Protein AF-A0A3P7NV83-F1 (afdb_monomer_lite)

Secondary structure (DSSP, 8-state):
-PPP----------PPPHHHHHHHHHH-GGGGGG-HHHHHHS-HHHHHHHHTSTTHHHHHHHHHHHHHTT-PPP--------THHHHHHHHHHT-

Foldseek 3Di:
DDDDDDDDPPDPDDADDLLVCLVVCVVPLVCQLVDPNNPVVDPPVVSVVLVPDDVSSVVSSVVSCVVCVPDDDPPPPPDDDPCVVVVVVVVVVVD

pLDDT: mean 79.29, std 14.46, range [43.0, 94.44]

Radius of gyration: 22.41 Å; chains: 1; bounding box: 57×25×65 Å

Structure (mmCIF, N/CA/C/O backbone):
data_AF-A0A3P7NV83-F1
#
_entry.id   AF-A0A3P7NV83-F1
#
loop_
_atom_site.group_PDB
_atom_site.id
_atom_site.type_symbol
_atom_site.label_atom_id
_atom_site.label_alt_id
_atom_site.label_comp_id
_atom_site.label_asym_id
_atom_site.label_entity_id
_atom_site.label_seq_id
_atom_site.pdbx_PDB_ins_code
_atom_site.Cartn_x
_atom_site.Cartn_y
_atom_site.Cartn_z
_atom_site.occupancy
_atom_site.B_iso_or_equiv
_atom_site.auth_seq_id
_atom_site.auth_comp_id
_atom_site.auth_asym_id
_atom_site.auth_atom_id
_atom_site.pdbx_PDB_model_num
ATOM 1 N N . MET A 1 1 ? -44.406 -8.019 24.487 1.00 43.00 1 MET A N 1
ATOM 2 C CA . MET A 1 1 ? -44.237 -7.984 23.018 1.00 43.00 1 MET A CA 1
ATOM 3 C C . MET A 1 1 ? -42.740 -8.048 22.759 1.00 43.00 1 MET A C 1
ATOM 5 O O . MET A 1 1 ? -42.034 -7.229 23.329 1.00 43.00 1 MET A O 1
ATOM 9 N N . ILE A 1 2 ? -42.240 -9.061 22.051 1.00 54.25 2 ILE A N 1
ATOM 10 C CA . ILE A 1 2 ? -40.796 -9.230 21.805 1.00 54.25 2 ILE A CA 1
ATOM 11 C C . ILE A 1 2 ? -40.523 -8.770 20.370 1.00 54.25 2 ILE A C 1
ATOM 13 O O . ILE A 1 2 ? -41.239 -9.173 19.456 1.00 54.25 2 ILE A O 1
ATOM 17 N N . ALA A 1 3 ? -39.548 -7.878 20.189 1.00 54.44 3 ALA A N 1
ATOM 18 C CA . ALA A 1 3 ? -39.208 -7.304 18.892 1.00 54.44 3 ALA A CA 1
ATOM 19 C C . ALA A 1 3 ? -38.447 -8.320 18.024 1.00 54.44 3 ALA A C 1
ATOM 21 O O . ALA A 1 3 ? -37.412 -8.842 18.437 1.00 54.44 3 ALA A O 1
ATOM 22 N N . ASN A 1 4 ? -38.950 -8.577 16.814 1.00 64.12 4 ASN A N 1
ATOM 23 C CA . ASN A 1 4 ? -38.242 -9.342 15.790 1.00 64.12 4 ASN A CA 1
ATOM 24 C C . ASN A 1 4 ? -37.435 -8.378 14.921 1.00 64.12 4 ASN A C 1
ATOM 26 O O . ASN A 1 4 ? -38.005 -7.538 14.228 1.00 64.12 4 ASN A O 1
ATOM 30 N N . HIS A 1 5 ? -36.114 -8.524 14.942 1.00 70.69 5 HIS A N 1
ATOM 31 C CA . HIS A 1 5 ? -35.217 -7.837 14.021 1.00 70.69 5 HIS A CA 1
ATOM 32 C C . HIS A 1 5 ? -34.599 -8.857 13.067 1.00 70.69 5 HIS A C 1
ATOM 34 O O . HIS A 1 5 ? -34.059 -9.875 13.507 1.00 70.69 5 HIS A O 1
ATOM 40 N N . GLU A 1 6 ? -34.640 -8.577 11.764 1.00 63.38 6 GLU A N 1
ATOM 41 C CA . GLU A 1 6 ? -33.848 -9.329 10.794 1.00 63.38 6 GLU A CA 1
ATOM 42 C C . GLU A 1 6 ? -32.360 -9.072 11.043 1.00 63.38 6 GLU A C 1
ATOM 44 O O . GLU A 1 6 ? -31.870 -7.943 10.974 1.00 63.38 6 GLU A O 1
ATOM 49 N N . ARG A 1 7 ? -31.616 -10.141 11.330 1.00 67.69 7 ARG A N 1
ATOM 50 C CA . ARG A 1 7 ? -30.156 -10.091 11.357 1.00 67.69 7 ARG A CA 1
ATOM 51 C C . ARG A 1 7 ? -29.643 -10.106 9.922 1.00 67.69 7 ARG A C 1
ATOM 53 O O 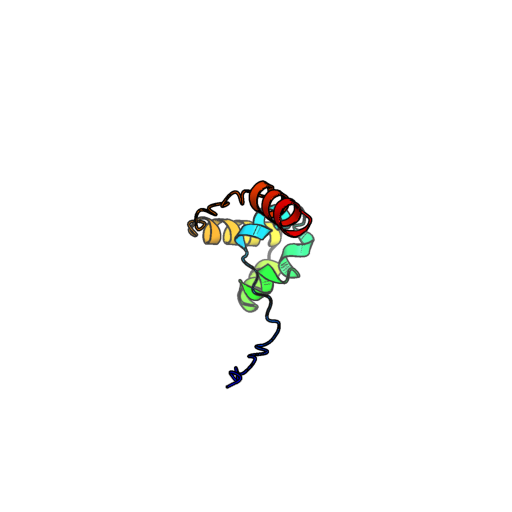. ARG A 1 7 ? -29.769 -11.111 9.228 1.00 67.69 7 ARG A O 1
ATOM 60 N N . ASN A 1 8 ? -29.025 -9.012 9.491 1.00 57.00 8 ASN A N 1
ATOM 61 C CA . ASN A 1 8 ? -28.326 -8.966 8.213 1.00 57.00 8 ASN A CA 1
ATOM 62 C C . ASN A 1 8 ? -26.908 -9.551 8.370 1.00 57.00 8 ASN A C 1
ATOM 64 O O . ASN A 1 8 ? -26.041 -8.940 8.990 1.00 57.00 8 ASN A O 1
ATOM 68 N N . TYR A 1 9 ? -26.667 -10.733 7.796 1.00 61.50 9 TYR A N 1
ATOM 69 C CA . TYR A 1 9 ? -25.362 -11.416 7.764 1.00 61.50 9 TYR A CA 1
ATOM 70 C C . TYR A 1 9 ? -24.528 -11.028 6.525 1.00 61.50 9 TYR A C 1
ATOM 72 O O . TYR A 1 9 ? -23.863 -11.867 5.913 1.00 61.50 9 TYR A O 1
ATOM 80 N N . GLY A 1 10 ? -24.604 -9.763 6.101 1.00 59.28 10 GLY A N 1
ATOM 81 C CA . GLY A 1 10 ? -23.957 -9.248 4.894 1.00 59.28 10 GLY A CA 1
ATOM 82 C C . GLY A 1 10 ? -22.450 -9.545 4.825 1.00 59.28 10 GLY A C 1
ATOM 83 O O . GLY A 1 10 ? -21.656 -8.975 5.561 1.00 59.28 10 GLY A O 1
ATOM 84 N N . LYS A 1 11 ? -22.105 -10.464 3.911 1.00 58.81 11 LYS A N 1
ATOM 85 C CA . LYS A 1 11 ? -20.800 -10.985 3.450 1.00 58.81 11 LYS A CA 1
ATOM 86 C C . LYS A 1 11 ? -19.529 -10.255 3.925 1.00 58.81 11 LYS A C 1
ATOM 88 O O . LYS A 1 11 ? -19.316 -9.102 3.565 1.00 58.81 11 LYS A O 1
ATOM 93 N N . ASN A 1 12 ? -18.621 -11.036 4.527 1.00 62.09 12 ASN A N 1
ATOM 94 C CA . ASN A 1 12 ? -17.208 -10.781 4.876 1.00 62.09 12 ASN A CA 1
ATOM 95 C C . ASN A 1 12 ? -16.328 -10.183 3.742 1.00 62.09 12 ASN A C 1
ATOM 97 O O . ASN A 1 12 ? -15.320 -10.775 3.352 1.00 62.09 12 ASN A O 1
ATOM 101 N N . HIS A 1 13 ? -16.667 -9.018 3.194 1.00 62.78 13 HIS A N 1
ATOM 102 C CA . HIS A 1 13 ? -15.820 -8.308 2.241 1.00 62.78 13 HIS A CA 1
ATOM 103 C C . HIS A 1 13 ? -14.834 -7.433 3.001 1.00 62.78 13 HIS A C 1
ATOM 105 O O . HIS A 1 13 ? -15.209 -6.513 3.723 1.00 62.78 13 HIS A O 1
ATOM 111 N N . ARG A 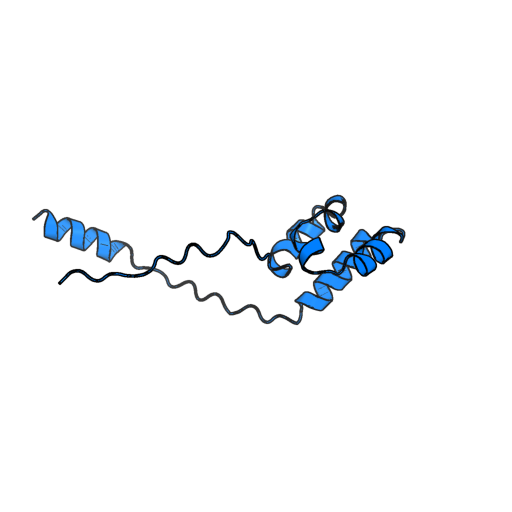1 14 ? -13.548 -7.738 2.835 1.00 71.88 14 ARG A N 1
ATOM 112 C CA . ARG A 1 14 ? -12.467 -6.901 3.345 1.00 71.88 14 ARG A CA 1
ATOM 113 C C . ARG A 1 14 ? -12.158 -5.837 2.303 1.00 71.88 14 ARG A C 1
ATOM 115 O O . ARG A 1 14 ? -11.578 -6.155 1.263 1.00 71.88 14 ARG A O 1
ATOM 122 N N . THR A 1 15 ? -12.548 -4.604 2.596 1.00 76.94 15 THR A N 1
ATOM 123 C CA . THR A 1 15 ? -12.102 -3.420 1.860 1.00 76.94 15 THR A CA 1
ATOM 124 C C . THR A 1 15 ? -10.828 -2.917 2.515 1.00 76.94 15 THR A C 1
ATOM 126 O O . THR A 1 15 ? -10.816 -2.628 3.711 1.00 76.94 15 THR A O 1
ATOM 129 N N . TYR A 1 16 ? -9.747 -2.838 1.747 1.00 83.38 16 TYR A N 1
ATOM 130 C CA . TYR A 1 16 ? -8.495 -2.275 2.232 1.00 83.38 16 TYR A CA 1
ATOM 131 C C . TYR A 1 16 ? -8.365 -0.833 1.765 1.00 83.38 16 TYR A C 1
ATOM 133 O O . TYR A 1 16 ? -8.466 -0.555 0.572 1.00 83.38 16 TYR A O 1
ATOM 141 N N . ASP A 1 17 ? -8.072 0.076 2.689 1.00 85.56 17 ASP A N 1
ATOM 142 C CA . ASP A 1 17 ? -7.634 1.409 2.303 1.00 85.56 17 ASP A CA 1
ATOM 143 C C . ASP A 1 17 ? -6.122 1.418 2.094 1.00 85.56 17 ASP A C 1
ATOM 145 O O . ASP A 1 17 ? -5.341 1.148 3.007 1.00 85.56 17 ASP A O 1
ATOM 149 N N . ILE A 1 18 ? -5.721 1.715 0.863 1.00 88.50 18 ILE A N 1
ATOM 150 C CA . ILE A 1 18 ? -4.340 1.654 0.402 1.00 88.50 18 ILE A CA 1
ATOM 151 C C . ILE A 1 18 ? -3.421 2.629 1.161 1.00 88.50 18 ILE A C 1
ATOM 153 O O . ILE A 1 18 ? -2.256 2.291 1.378 1.00 88.50 18 ILE A O 1
ATOM 157 N N . GLY A 1 19 ? -3.945 3.766 1.644 1.00 87.44 19 GLY A N 1
ATOM 158 C CA . GLY A 1 19 ? -3.189 4.775 2.395 1.00 87.44 19 GLY A CA 1
ATOM 159 C C . GLY A 1 19 ? -2.522 4.210 3.654 1.00 87.44 19 GLY A C 1
ATOM 160 O O . GLY A 1 19 ? -1.328 4.421 3.875 1.00 87.44 19 GLY A O 1
ATOM 161 N N . HIS A 1 20 ? -3.240 3.378 4.415 1.00 87.38 20 HIS A N 1
ATOM 162 C CA . HIS A 1 20 ? -2.716 2.714 5.618 1.00 87.38 20 HIS A CA 1
ATOM 163 C C . HIS A 1 20 ? -1.547 1.763 5.334 1.00 87.38 20 HIS A C 1
ATOM 165 O O . HIS A 1 20 ? -0.711 1.514 6.204 1.00 87.38 20 HIS A O 1
ATOM 171 N N . TYR A 1 21 ? -1.472 1.224 4.117 1.00 90.38 21 TYR A N 1
ATOM 172 C CA . TYR A 1 21 ? -0.473 0.228 3.745 1.00 90.38 21 TYR A CA 1
ATOM 173 C C . TYR A 1 21 ? 0.757 0.828 3.057 1.00 90.38 21 TYR A C 1
ATOM 175 O O . TYR A 1 21 ? 1.737 0.106 2.903 1.00 90.38 21 TYR A O 1
ATOM 183 N N . ILE A 1 22 ? 0.774 2.120 2.697 1.00 90.06 22 ILE A N 1
ATOM 184 C CA . ILE A 1 22 ? 1.894 2.751 1.967 1.00 90.06 22 ILE A CA 1
ATOM 185 C C . ILE A 1 22 ? 3.246 2.511 2.656 1.00 90.06 22 ILE A C 1
ATOM 187 O O . ILE A 1 22 ? 4.175 2.009 2.021 1.00 90.06 22 ILE A O 1
ATOM 191 N N . LYS A 1 23 ? 3.336 2.757 3.970 1.00 89.06 23 LYS A N 1
ATOM 192 C CA . LYS A 1 23 ? 4.566 2.523 4.752 1.00 89.06 23 LYS A CA 1
ATOM 193 C C . LYS A 1 23 ? 5.003 1.052 4.738 1.00 89.06 23 LYS A C 1
ATOM 195 O O . LYS A 1 23 ? 6.191 0.748 4.677 1.00 89.06 23 LYS A O 1
ATOM 200 N N . LEU A 1 24 ? 4.047 0.120 4.768 1.00 90.69 24 LEU A N 1
ATOM 201 C CA . LEU A 1 24 ? 4.337 -1.316 4.713 1.00 90.69 24 LEU A CA 1
ATOM 202 C C . LEU A 1 24 ? 4.815 -1.743 3.316 1.00 90.69 24 LEU A C 1
ATOM 204 O O . LEU A 1 24 ? 5.723 -2.567 3.193 1.00 90.69 24 LEU A O 1
ATOM 208 N N . LEU A 1 25 ? 4.212 -1.178 2.270 1.00 91.25 25 LEU A N 1
ATOM 209 C CA . LEU A 1 25 ? 4.567 -1.434 0.875 1.00 91.25 25 LEU A CA 1
ATOM 210 C C . LEU A 1 25 ? 5.963 -0.889 0.540 1.00 91.25 25 LEU A C 1
ATOM 212 O O . LEU A 1 25 ? 6.708 -1.549 -0.182 1.00 91.25 25 LEU A O 1
ATOM 216 N N . GLU A 1 26 ? 6.352 0.248 1.124 1.00 90.88 26 GLU A N 1
ATOM 217 C CA . GLU A 1 26 ? 7.720 0.785 1.072 1.00 90.88 26 GLU A CA 1
ATOM 218 C C . GLU A 1 26 ? 8.757 -0.187 1.631 1.00 90.88 26 GLU A C 1
ATOM 220 O O . GLU A 1 26 ? 9.779 -0.436 0.993 1.00 90.88 26 GLU A O 1
ATOM 225 N N . ALA A 1 27 ? 8.483 -0.766 2.801 1.00 91.50 27 ALA A N 1
ATOM 226 C CA . ALA A 1 27 ? 9.392 -1.709 3.445 1.00 91.50 27 ALA A CA 1
ATOM 227 C C . ALA A 1 27 ? 9.492 -3.045 2.687 1.00 91.50 27 ALA A C 1
ATOM 229 O O . ALA A 1 27 ? 10.515 -3.729 2.749 1.00 91.50 27 ALA A O 1
ATOM 230 N N . LYS A 1 28 ? 8.431 -3.442 1.969 1.00 90.81 28 LYS A N 1
ATOM 231 C CA . LYS A 1 28 ? 8.343 -4.725 1.252 1.00 90.81 28 LYS A CA 1
ATOM 232 C C . LYS A 1 28 ? 7.983 -4.535 -0.229 1.00 90.81 28 LYS A C 1
ATOM 234 O O . LYS A 1 28 ? 6.938 -5.018 -0.674 1.00 90.81 28 LYS A O 1
ATOM 239 N N . PRO A 1 29 ? 8.883 -3.955 -1.047 1.00 86.81 29 PRO A N 1
ATOM 240 C CA . PRO A 1 29 ? 8.588 -3.629 -2.443 1.00 86.81 29 PRO A CA 1
ATOM 241 C C . PRO A 1 29 ? 8.302 -4.869 -3.300 1.00 86.81 29 PRO A C 1
ATOM 243 O O . PRO A 1 29 ? 7.483 -4.828 -4.214 1.00 86.81 29 PRO A O 1
ATOM 246 N N . ARG A 1 30 ? 8.923 -6.012 -2.975 1.00 88.62 30 ARG A N 1
ATOM 247 C CA . ARG A 1 30 ? 8.697 -7.289 -3.676 1.00 88.62 30 ARG A CA 1
ATOM 248 C C . ARG A 1 30 ? 7.264 -7.812 -3.527 1.00 88.62 30 ARG A C 1
ATOM 250 O O . ARG A 1 30 ? 6.805 -8.561 -4.381 1.00 88.62 30 ARG A O 1
ATOM 257 N N . ALA A 1 31 ? 6.564 -7.427 -2.459 1.00 90.19 31 ALA A N 1
ATOM 258 C CA . ALA A 1 31 ? 5.201 -7.873 -2.192 1.00 90.19 31 ALA A CA 1
ATOM 259 C C . ALA A 1 31 ? 4.135 -6.986 -2.857 1.00 90.19 31 ALA A C 1
ATOM 261 O O . ALA A 1 31 ? 2.973 -7.384 -2.885 1.00 90.19 31 ALA A O 1
ATOM 262 N N . ILE A 1 32 ? 4.507 -5.822 -3.410 1.00 92.56 32 ILE A N 1
ATOM 263 C CA . ILE A 1 32 ? 3.563 -4.806 -3.902 1.00 92.56 32 ILE A CA 1
ATOM 264 C C . ILE A 1 32 ? 2.560 -5.384 -4.907 1.00 92.56 32 ILE A C 1
ATOM 266 O O . ILE A 1 32 ? 1.360 -5.215 -4.726 1.00 92.56 32 ILE A O 1
ATOM 270 N N . PHE A 1 33 ? 3.015 -6.120 -5.924 1.00 92.50 33 PHE A N 1
ATOM 271 C CA . PHE A 1 33 ? 2.124 -6.651 -6.966 1.00 92.50 33 PHE A CA 1
ATOM 272 C C . PHE A 1 33 ? 1.177 -7.754 -6.470 1.00 92.50 33 PHE A C 1
ATOM 274 O O . PHE A 1 33 ? 0.099 -7.952 -7.027 1.00 92.50 33 PHE A O 1
ATOM 281 N N . ASN A 1 34 ? 1.565 -8.459 -5.406 1.00 91.88 34 ASN A N 1
ATOM 282 C CA . ASN A 1 34 ? 0.783 -9.553 -4.832 1.00 91.88 34 ASN A CA 1
ATOM 283 C C . ASN A 1 34 ? -0.093 -9.106 -3.657 1.00 91.88 34 ASN A C 1
ATOM 285 O O . ASN A 1 34 ? -0.959 -9.864 -3.220 1.00 91.88 34 ASN A O 1
ATOM 289 N N . ALA A 1 35 ? 0.109 -7.891 -3.146 1.00 92.12 35 ALA A N 1
ATOM 290 C CA . ALA A 1 35 ? -0.637 -7.371 -2.017 1.00 92.12 35 ALA A CA 1
ATOM 291 C C . ALA A 1 35 ? -2.125 -7.226 -2.370 1.00 92.12 35 ALA A C 1
ATOM 293 O O . ALA A 1 35 ? -2.495 -6.548 -3.330 1.00 92.12 35 ALA A O 1
ATOM 294 N N . ALA A 1 36 ? -2.987 -7.826 -1.545 1.00 91.06 36 ALA A N 1
ATOM 295 C CA . ALA A 1 36 ? -4.436 -7.658 -1.624 1.00 91.06 36 ALA A CA 1
ATOM 296 C C . ALA A 1 36 ? -4.886 -6.184 -1.744 1.00 91.06 36 ALA A C 1
ATOM 298 O O . ALA A 1 36 ? -5.666 -5.912 -2.658 1.00 91.06 36 ALA A O 1
ATOM 299 N N . PRO A 1 37 ? -4.378 -5.222 -0.933 1.00 90.81 37 PRO A N 1
ATOM 300 C CA . PRO A 1 37 ? -4.773 -3.816 -1.069 1.00 90.81 37 PRO A CA 1
ATOM 301 C C . PRO A 1 37 ? -4.454 -3.233 -2.449 1.00 90.81 37 PRO A C 1
ATOM 303 O O . PRO A 1 37 ? -5.264 -2.514 -3.021 1.00 90.81 37 PRO A O 1
ATOM 306 N N . VAL A 1 38 ? -3.303 -3.585 -3.026 1.00 91.88 38 VAL A N 1
ATOM 307 C CA . VAL A 1 38 ? -2.877 -3.078 -4.337 1.00 91.88 38 VAL A CA 1
ATOM 308 C C . VAL A 1 38 ? -3.748 -3.653 -5.455 1.00 91.88 38 VAL A C 1
ATOM 310 O O . VAL A 1 38 ? -4.174 -2.920 -6.340 1.00 91.88 38 VAL A O 1
ATOM 313 N N . ARG A 1 39 ? -4.072 -4.950 -5.388 1.00 92.12 39 ARG A N 1
ATOM 314 C CA . ARG A 1 39 ? -4.919 -5.637 -6.379 1.00 92.12 39 ARG A CA 1
ATOM 315 C C . ARG A 1 39 ? -6.383 -5.203 -6.347 1.00 92.12 39 ARG A C 1
ATOM 317 O O . ARG A 1 39 ? -7.064 -5.354 -7.355 1.00 92.12 39 ARG A O 1
ATOM 324 N N . GLN A 1 40 ? -6.872 -4.727 -5.201 1.00 90.38 40 GLN A N 1
ATOM 325 C CA . GLN A 1 40 ? -8.209 -4.141 -5.091 1.00 90.38 40 GLN A CA 1
ATOM 326 C C . GLN A 1 40 ? -8.244 -2.694 -5.589 1.00 90.38 40 GLN A C 1
ATOM 328 O O . GLN A 1 40 ? -9.241 -2.278 -6.167 1.00 90.38 40 GLN A O 1
ATOM 333 N N . TYR A 1 41 ? -7.169 -1.937 -5.359 1.00 90.56 41 TYR A N 1
ATOM 334 C CA . TYR 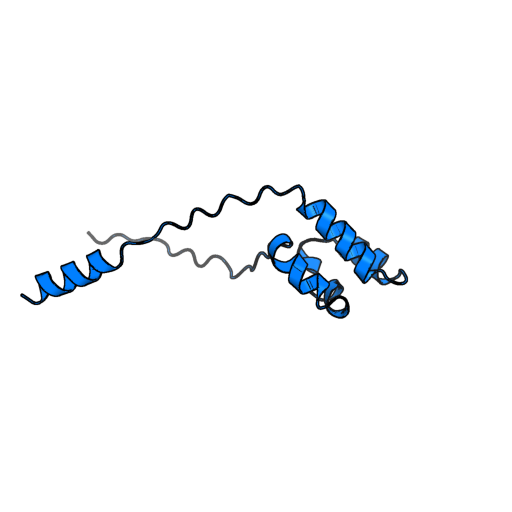A 1 41 ? -7.114 -0.515 -5.687 1.00 90.56 41 TYR A CA 1
ATOM 335 C C . TYR A 1 41 ? -6.778 -0.243 -7.161 1.00 90.56 41 TYR A C 1
ATOM 337 O O . TYR A 1 41 ? -7.298 0.701 -7.749 1.00 90.56 41 TYR A O 1
ATOM 345 N N . VAL A 1 42 ? -5.911 -1.059 -7.769 1.00 90.81 42 VAL A N 1
ATOM 346 C CA . VAL A 1 42 ? -5.399 -0.837 -9.129 1.00 90.81 42 VAL A CA 1
ATOM 347 C C . VAL A 1 42 ? -5.930 -1.906 -10.092 1.00 90.81 42 VAL A C 1
ATOM 349 O O . VAL A 1 42 ? -5.829 -3.099 -9.786 1.00 90.81 42 VAL A O 1
ATOM 352 N N . PRO A 1 43 ? -6.434 -1.523 -11.284 1.00 93.31 43 PRO A N 1
ATOM 353 C CA . PRO A 1 43 ? -6.826 -2.474 -12.320 1.00 93.31 43 PRO A CA 1
ATOM 354 C C . PRO A 1 43 ? -5.683 -3.412 -12.729 1.00 93.31 43 PRO A C 1
ATOM 356 O O . PRO A 1 43 ? -4.510 -3.031 -12.750 1.00 93.31 43 PRO A O 1
ATOM 359 N N . LYS A 1 44 ? -6.027 -4.649 -13.105 1.00 92.88 44 LYS A N 1
ATOM 360 C CA . LYS A 1 44 ? -5.043 -5.693 -13.443 1.00 92.88 44 LYS A CA 1
ATOM 361 C C . LYS A 1 44 ? -4.136 -5.304 -14.613 1.00 92.88 44 LYS A C 1
ATOM 363 O O . LYS A 1 44 ? -2.936 -5.550 -14.536 1.00 92.88 44 LYS A O 1
ATOM 368 N N . ASP A 1 45 ? -4.686 -4.663 -15.639 1.00 93.75 45 ASP A N 1
ATOM 369 C CA . ASP A 1 45 ? -3.929 -4.271 -16.835 1.00 93.75 45 ASP A CA 1
ATOM 370 C C . ASP A 1 45 ? -2.837 -3.258 -16.477 1.00 93.75 45 ASP A C 1
ATOM 372 O O . ASP A 1 45 ? -1.673 -3.408 -16.848 1.00 93.75 45 ASP A O 1
ATOM 376 N N . VAL A 1 46 ? -3.188 -2.283 -15.634 1.00 93.00 46 VAL A N 1
ATOM 377 C CA . VAL A 1 46 ? -2.252 -1.286 -15.107 1.00 93.00 46 VAL A CA 1
ATOM 378 C C . VAL A 1 46 ? -1.159 -1.966 -14.276 1.00 93.00 46 VAL A C 1
ATOM 380 O O . VAL A 1 46 ? 0.024 -1.683 -14.463 1.00 93.00 46 VAL A O 1
ATOM 383 N N . LEU A 1 47 ? -1.515 -2.917 -13.405 1.00 93.69 47 LEU A N 1
ATOM 384 C CA . LEU A 1 47 ? -0.528 -3.682 -12.632 1.00 93.69 47 LEU A CA 1
ATOM 385 C C . LEU A 1 47 ? 0.451 -4.445 -13.529 1.00 93.69 47 LEU A C 1
ATOM 387 O O . LEU A 1 47 ? 1.652 -4.434 -13.256 1.00 93.69 47 LEU A O 1
ATOM 391 N N . GLN A 1 48 ? -0.032 -5.064 -14.606 1.00 94.38 48 GLN A N 1
ATOM 392 C CA . GLN A 1 48 ? 0.807 -5.793 -15.554 1.00 94.38 48 GLN A CA 1
ATOM 393 C C . GLN A 1 48 ? 1.755 -4.858 -16.321 1.00 94.38 48 GLN A C 1
ATOM 395 O O . GLN A 1 48 ? 2.927 -5.196 -16.522 1.00 94.38 48 GLN A O 1
ATOM 400 N N . MET A 1 49 ? 1.293 -3.654 -16.676 1.00 94.44 49 MET A N 1
ATOM 401 C CA . MET A 1 49 ? 2.137 -2.624 -17.288 1.00 94.44 49 MET A CA 1
ATOM 402 C C . MET A 1 49 ? 3.301 -2.222 -16.377 1.00 94.44 49 MET A C 1
ATOM 404 O O . MET A 1 49 ? 4.429 -2.091 -16.852 1.00 94.44 49 MET A O 1
ATOM 408 N N . TYR A 1 50 ? 3.062 -2.038 -15.074 1.00 94.19 50 TYR A N 1
ATOM 409 C CA . TYR A 1 50 ? 4.136 -1.736 -14.123 1.00 94.19 50 TYR A CA 1
ATOM 410 C C . TYR A 1 50 ? 5.032 -2.946 -13.857 1.00 94.19 50 TYR A C 1
ATOM 412 O O . TYR A 1 50 ? 6.246 -2.780 -13.788 1.00 94.19 50 TYR A O 1
ATOM 420 N N . ALA A 1 51 ? 4.475 -4.154 -13.754 1.00 92.12 51 ALA A N 1
ATOM 421 C CA . ALA A 1 51 ? 5.248 -5.375 -13.525 1.00 92.12 51 ALA A CA 1
ATOM 422 C C . ALA A 1 51 ? 6.249 -5.669 -14.656 1.00 92.12 51 ALA A C 1
ATOM 424 O O . ALA A 1 51 ? 7.322 -6.209 -14.400 1.00 92.12 51 ALA A O 1
ATOM 425 N N . SER A 1 52 ? 5.923 -5.268 -15.886 1.00 93.38 52 SER A N 1
ATOM 426 C CA . SER A 1 52 ? 6.783 -5.451 -17.063 1.00 93.38 52 SER A CA 1
ATOM 427 C C . SER A 1 52 ? 7.952 -4.454 -17.132 1.00 93.38 52 SER A C 1
ATOM 429 O O . SER A 1 52 ? 8.871 -4.634 -17.927 1.00 93.38 52 SER A O 1
ATOM 431 N N . LYS A 1 53 ? 7.940 -3.389 -16.317 1.00 93.88 53 LYS A N 1
ATOM 432 C CA . LYS A 1 53 ? 8.984 -2.353 -16.305 1.00 93.88 53 LYS A CA 1
ATOM 433 C C . LYS A 1 53 ? 10.080 -2.683 -15.292 1.00 93.88 53 LYS A C 1
ATOM 435 O O . LYS A 1 53 ? 9.803 -3.075 -14.157 1.00 93.88 53 LYS A O 1
ATOM 440 N N . HIS A 1 54 ? 11.335 -2.422 -15.659 1.00 92.19 54 HIS A N 1
ATOM 441 C CA . HIS A 1 54 ? 12.446 -2.489 -14.711 1.00 92.19 54 HIS A CA 1
ATOM 442 C C . HIS A 1 54 ? 12.234 -1.478 -13.570 1.00 92.19 54 HIS A C 1
ATOM 444 O O . HIS A 1 54 ? 12.002 -0.294 -13.810 1.00 92.19 54 HIS A O 1
ATOM 450 N N . GLY A 1 55 ? 12.284 -1.945 -12.319 1.00 90.62 55 GLY A N 1
ATOM 451 C CA . GLY A 1 55 ? 11.990 -1.110 -11.148 1.00 90.62 55 GLY A CA 1
ATOM 452 C C . GLY A 1 55 ? 10.512 -0.719 -11.001 1.00 90.62 55 GLY A C 1
ATOM 453 O O . GLY A 1 55 ? 10.195 0.225 -10.272 1.00 90.62 55 GLY A O 1
ATOM 454 N N . GLY A 1 56 ? 9.598 -1.439 -11.659 1.00 91.94 56 GLY A N 1
ATOM 455 C CA . GLY A 1 56 ? 8.161 -1.171 -11.646 1.00 91.94 56 GLY A CA 1
ATOM 456 C C . GLY A 1 56 ? 7.528 -1.078 -10.256 1.00 91.94 56 GLY A C 1
ATOM 457 O O . GLY A 1 56 ? 6.567 -0.335 -10.080 1.00 91.94 56 GLY A O 1
ATOM 458 N N . GLN A 1 57 ? 8.098 -1.749 -9.248 1.00 93.06 57 GLN A N 1
ATOM 459 C CA . GLN A 1 57 ? 7.648 -1.663 -7.853 1.00 93.06 57 GLN A CA 1
ATOM 460 C C . GLN A 1 57 ? 7.725 -0.225 -7.326 1.00 93.06 57 GLN A C 1
ATOM 462 O O . GLN A 1 57 ? 6.797 0.250 -6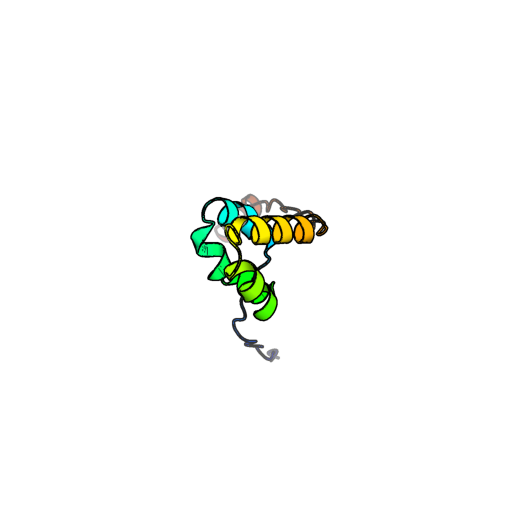.677 1.00 93.06 57 GLN A O 1
ATOM 467 N N . LYS A 1 58 ? 8.828 0.478 -7.619 1.00 92.19 58 LYS A N 1
ATOM 468 C CA . LYS A 1 58 ? 9.065 1.851 -7.153 1.00 92.19 58 LYS A CA 1
ATOM 469 C C . LYS A 1 58 ? 8.154 2.842 -7.873 1.00 92.19 58 LYS A C 1
ATOM 471 O O . LYS A 1 58 ? 7.632 3.752 -7.241 1.00 92.19 58 LYS A O 1
ATOM 476 N N . LEU A 1 59 ? 7.941 2.635 -9.174 1.00 94.31 59 LEU A N 1
ATOM 477 C CA . LEU A 1 59 ? 7.037 3.457 -9.983 1.00 94.31 59 LEU A CA 1
ATOM 478 C C . LEU A 1 59 ? 5.583 3.305 -9.529 1.00 94.31 59 LEU A C 1
ATOM 480 O O . LEU A 1 59 ? 4.891 4.301 -9.341 1.00 94.31 59 LEU A O 1
ATOM 484 N N . LEU A 1 60 ? 5.141 2.068 -9.296 1.00 93.88 60 LEU A N 1
ATOM 485 C CA . LEU A 1 60 ? 3.804 1.795 -8.782 1.00 93.88 60 LEU A CA 1
ATOM 486 C C . LEU A 1 60 ? 3.620 2.393 -7.385 1.00 93.88 60 LEU A C 1
ATOM 488 O O . LEU A 1 60 ? 2.608 3.025 -7.117 1.00 93.88 60 LEU A O 1
ATOM 492 N N . LEU A 1 61 ? 4.610 2.257 -6.504 1.00 92.88 61 LEU A N 1
ATOM 493 C CA . LEU A 1 61 ? 4.564 2.861 -5.176 1.00 92.88 61 LEU A CA 1
ATOM 494 C C . LEU A 1 61 ? 4.484 4.394 -5.225 1.00 92.88 61 LEU A C 1
ATOM 496 O O . LEU A 1 61 ? 3.739 4.978 -4.444 1.00 92.88 61 LEU A O 1
ATOM 500 N N . ALA A 1 62 ? 5.216 5.044 -6.135 1.00 92.62 62 ALA A N 1
ATOM 501 C CA . ALA A 1 62 ? 5.126 6.490 -6.339 1.00 92.62 62 ALA A CA 1
ATOM 502 C C . ALA A 1 62 ? 3.715 6.908 -6.784 1.00 92.62 62 ALA A C 1
ATOM 504 O O . ALA A 1 62 ? 3.128 7.795 -6.171 1.00 92.62 62 ALA A O 1
ATOM 505 N N . TYR A 1 63 ? 3.130 6.193 -7.749 1.00 92.56 63 TYR A N 1
ATOM 506 C CA . TYR A 1 63 ? 1.743 6.399 -8.177 1.00 92.56 63 TYR A CA 1
ATOM 507 C C . TYR A 1 63 ? 0.737 6.209 -7.028 1.00 92.56 63 TYR A C 1
ATOM 509 O O . TYR A 1 63 ? -0.182 7.008 -6.845 1.00 92.56 63 TYR A O 1
ATOM 517 N N . LEU A 1 64 ? 0.917 5.171 -6.205 1.00 91.06 64 LEU A N 1
ATOM 518 C CA . LEU A 1 64 ? 0.064 4.923 -5.039 1.00 91.06 64 LEU A CA 1
ATOM 519 C C . LEU A 1 64 ? 0.188 6.029 -3.982 1.00 91.06 64 LEU A C 1
ATOM 521 O O . LEU A 1 64 ? -0.793 6.345 -3.318 1.00 91.06 64 LEU A O 1
ATOM 525 N N . LYS A 1 65 ? 1.370 6.628 -3.811 1.00 89.88 65 LYS A N 1
ATOM 526 C CA . LYS A 1 65 ? 1.566 7.772 -2.909 1.00 89.88 65 LYS A CA 1
ATOM 527 C C . LYS A 1 65 ? 0.882 9.027 -3.431 1.00 89.88 65 LYS A C 1
ATOM 529 O O . LYS A 1 65 ? 0.172 9.679 -2.677 1.00 89.88 65 LYS A O 1
ATOM 534 N N . GLU A 1 66 ? 1.079 9.332 -4.708 1.00 89.69 66 GLU A N 1
ATOM 535 C CA . GLU A 1 66 ? 0.495 10.501 -5.366 1.00 89.69 66 GLU A CA 1
ATOM 536 C C . GLU A 1 66 ? -1.037 10.449 -5.338 1.00 89.69 66 GLU A C 1
ATOM 538 O O . GLU A 1 66 ? -1.686 11.397 -4.909 1.00 89.69 66 GLU A O 1
ATOM 543 N N . SER A 1 67 ? -1.615 9.292 -5.670 1.00 84.31 67 SER A N 1
ATOM 544 C CA . SER A 1 67 ? -3.066 9.072 -5.612 1.00 84.31 67 SER A CA 1
ATOM 545 C C . SER A 1 67 ? -3.651 9.096 -4.191 1.00 84.31 67 SER A C 1
ATOM 547 O O . SER A 1 67 ? -4.815 9.457 -4.024 1.00 84.31 67 SER A O 1
ATOM 549 N N . ASN A 1 68 ? -2.873 8.747 -3.156 1.00 78.94 68 ASN A N 1
ATOM 550 C CA . ASN A 1 68 ? -3.316 8.831 -1.756 1.00 78.94 68 ASN A CA 1
ATOM 551 C C . ASN A 1 68 ? -3.102 10.198 -1.110 1.00 78.94 68 ASN A C 1
ATOM 553 O O . ASN A 1 68 ? -3.836 10.521 -0.183 1.00 78.94 68 ASN A O 1
ATOM 557 N N . GLY A 1 69 ? -2.144 11.003 -1.577 1.00 64.25 69 GLY A N 1
ATOM 558 C CA . GLY A 1 69 ? -1.900 12.353 -1.052 1.00 64.25 69 GLY A CA 1
ATOM 559 C C . GLY A 1 69 ? -3.094 13.305 -1.202 1.00 64.25 69 GLY A C 1
ATOM 560 O O . GLY A 1 69 ? -3.099 14.370 -0.599 1.00 64.25 69 GLY A O 1
ATOM 561 N N . LEU A 1 70 ? -4.107 12.905 -1.976 1.00 54.47 70 LEU A N 1
ATOM 562 C CA . LEU A 1 70 ? -5.367 13.619 -2.190 1.00 54.47 70 LEU A CA 1
ATOM 563 C C . LEU A 1 70 ? -6.494 13.187 -1.238 1.00 54.47 70 LEU A C 1
ATOM 565 O O . LEU A 1 70 ? -7.572 13.775 -1.264 1.00 54.47 70 LEU A O 1
ATOM 569 N N . LYS A 1 71 ? -6.288 12.145 -0.424 1.00 56.38 71 LYS A N 1
ATOM 570 C CA . LYS A 1 71 ? -7.264 11.734 0.584 1.00 56.38 71 LYS A CA 1
ATOM 571 C C . LYS A 1 71 ? -6.972 12.481 1.876 1.00 56.38 71 LYS A C 1
ATOM 573 O O . LYS A 1 71 ? -6.044 12.126 2.600 1.00 56.38 71 LYS A O 1
ATOM 578 N N . GLU A 1 72 ? -7.786 13.486 2.176 1.00 54.88 72 GLU A N 1
ATOM 579 C CA . GLU A 1 72 ? -7.903 13.983 3.543 1.00 54.88 72 GLU A CA 1
ATOM 580 C C . GLU A 1 72 ? -8.286 12.789 4.426 1.00 54.88 72 GLU A C 1
ATOM 582 O O . GLU A 1 72 ? -9.310 12.136 4.209 1.00 54.88 72 GLU A O 1
ATOM 587 N N . THR A 1 73 ? -7.420 12.417 5.366 1.00 53.34 73 THR A N 1
ATOM 588 C CA . THR A 1 73 ? -7.786 11.419 6.370 1.00 53.34 73 THR A CA 1
ATOM 589 C C . THR A 1 73 ? -8.943 12.007 7.171 1.00 53.34 73 THR A C 1
ATOM 591 O O . THR A 1 73 ? -8.769 13.122 7.668 1.00 53.34 73 THR A O 1
ATOM 594 N N . PRO A 1 74 ? -10.095 11.323 7.330 1.00 50.69 74 PRO A N 1
ATOM 595 C CA . PRO A 1 74 ? -11.058 11.769 8.321 1.00 50.69 74 PRO A CA 1
ATOM 596 C C . PRO A 1 74 ? -10.313 11.784 9.653 1.00 50.69 74 PRO A C 1
ATOM 598 O O . PRO A 1 74 ? -9.758 10.761 10.061 1.00 50.69 74 PRO A O 1
ATOM 601 N N . ASP A 1 75 ? -10.213 12.969 10.247 1.00 50.97 75 ASP A N 1
ATOM 602 C CA . ASP A 1 75 ? -9.514 13.193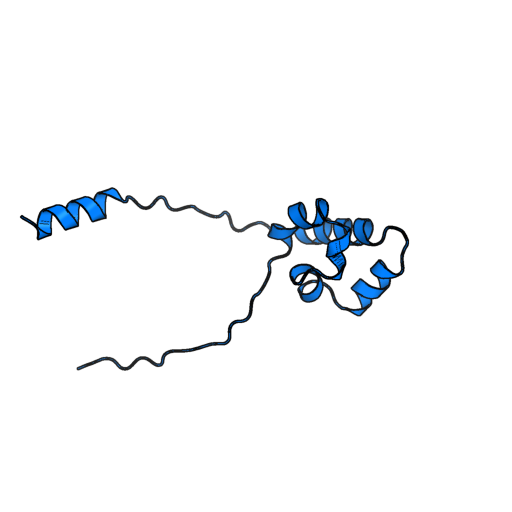 11.501 1.00 50.97 75 ASP A CA 1
ATOM 603 C C . ASP A 1 75 ? -10.086 12.212 12.528 1.00 50.97 75 ASP A C 1
ATOM 605 O O . ASP A 1 75 ? -11.268 12.269 12.878 1.00 50.97 75 ASP A O 1
ATOM 609 N N . ILE A 1 76 ? -9.297 11.202 12.899 1.00 60.84 76 ILE A N 1
ATOM 610 C CA . ILE A 1 76 ? -9.782 10.119 13.747 1.00 60.84 76 ILE A CA 1
ATOM 611 C C . ILE A 1 76 ? -9.891 10.716 15.145 1.00 60.84 76 ILE A C 1
ATOM 613 O O . ILE A 1 76 ? -8.913 10.756 15.890 1.00 60.84 76 ILE A O 1
ATOM 617 N N . THR A 1 77 ? -11.071 11.213 15.510 1.00 59.66 77 THR A N 1
ATOM 618 C CA . THR A 1 77 ? -11.309 11.708 16.863 1.00 59.66 77 THR A CA 1
ATOM 619 C C . THR A 1 77 ? -11.329 10.502 17.797 1.00 59.66 77 THR A C 1
ATOM 621 O O . THR A 1 77 ? -12.337 9.808 17.928 1.00 59.66 77 THR A O 1
ATOM 624 N N . VAL A 1 78 ? -10.188 10.192 18.415 1.00 66.94 78 VAL A N 1
ATOM 625 C CA . VAL A 1 78 ? -10.124 9.189 19.480 1.00 66.94 78 VAL A CA 1
ATOM 626 C C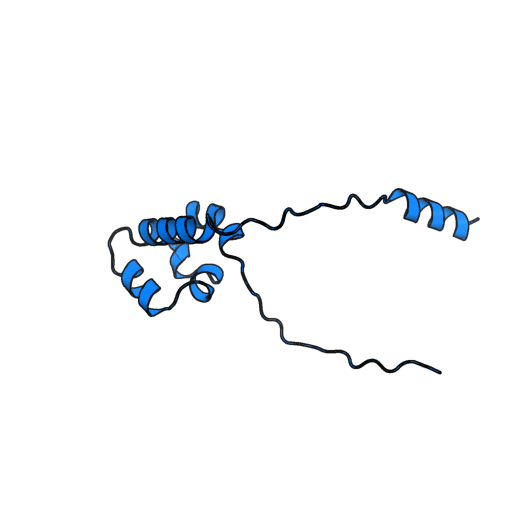 . VAL A 1 78 ? -10.914 9.761 20.649 1.00 66.94 78 VAL A C 1
ATOM 628 O O . VAL A 1 78 ? -10.446 10.675 21.319 1.00 66.94 78 VAL A O 1
ATOM 631 N N . ILE A 1 79 ? -12.130 9.262 20.867 1.00 72.69 79 ILE A N 1
ATOM 632 C CA . ILE A 1 79 ? -12.938 9.637 22.026 1.00 72.69 79 ILE A CA 1
ATOM 633 C C . ILE A 1 79 ? -12.371 8.866 23.223 1.00 72.69 79 ILE A C 1
ATOM 635 O O . ILE A 1 79 ? -12.496 7.639 23.255 1.00 72.69 79 ILE A O 1
ATOM 639 N N . PRO A 1 80 ? -11.733 9.527 24.205 1.00 66.31 80 PRO A N 1
ATOM 640 C CA . PRO A 1 80 ? -11.286 8.845 25.406 1.00 66.31 80 PRO A CA 1
ATOM 641 C C . PRO A 1 80 ? -12.516 8.419 26.215 1.00 66.31 80 PRO A C 1
ATOM 643 O O . PRO A 1 80 ? -13.192 9.242 26.832 1.00 66.31 80 PRO A O 1
ATOM 646 N N . THR A 1 81 ? -12.827 7.125 26.214 1.00 71.75 81 THR A N 1
ATOM 647 C CA . THR A 1 81 ? -13.833 6.556 27.115 1.00 71.75 81 THR A CA 1
ATOM 648 C C . THR A 1 81 ? -13.319 6.578 28.550 1.00 71.75 81 THR A C 1
ATOM 650 O O . THR A 1 81 ? -12.261 6.028 28.854 1.00 71.75 81 THR A O 1
ATOM 653 N N . GLN A 1 82 ? -14.088 7.201 29.437 1.00 73.62 82 GLN A N 1
ATOM 654 C CA . GLN A 1 82 ? -13.842 7.236 30.876 1.00 73.62 82 GLN A CA 1
ATOM 655 C C . GLN A 1 82 ? -14.178 5.858 31.481 1.00 73.62 82 GLN A C 1
ATOM 657 O O . GLN A 1 82 ? -15.333 5.571 31.788 1.00 73.62 82 GLN A O 1
ATOM 662 N N . LEU A 1 83 ? -13.179 4.968 31.578 1.00 71.19 83 LEU A N 1
ATOM 663 C CA . LEU A 1 83 ? -13.346 3.588 32.081 1.00 71.19 83 LEU A CA 1
ATOM 664 C C . LEU A 1 83 ? -13.812 3.531 33.546 1.00 71.19 83 LEU A C 1
ATOM 666 O O . LEU A 1 83 ? -14.544 2.622 33.925 1.00 71.19 83 LEU A O 1
ATOM 670 N N . ASN A 1 84 ? -13.434 4.533 34.337 1.00 77.94 84 ASN A N 1
ATOM 671 C CA . ASN A 1 84 ? -13.776 4.673 35.754 1.00 77.94 84 ASN A CA 1
ATOM 672 C C . ASN A 1 84 ? -15.292 4.667 36.040 1.00 77.94 84 ASN A C 1
ATOM 674 O O . ASN A 1 84 ? -15.693 4.270 37.129 1.00 77.94 84 ASN A O 1
ATOM 678 N N . LEU A 1 85 ? -16.135 5.052 35.076 1.00 73.06 85 LEU A N 1
ATOM 679 C CA . LEU A 1 85 ? -17.594 5.021 35.223 1.00 73.06 85 LEU A CA 1
ATOM 680 C C . LEU A 1 85 ? -18.143 3.587 35.306 1.00 73.06 85 LEU A C 1
ATOM 682 O O . LEU A 1 85 ? -19.107 3.336 36.027 1.00 73.06 85 LEU A O 1
ATOM 686 N N . TYR A 1 86 ? -17.525 2.634 34.600 1.00 69.31 86 TYR A N 1
ATOM 687 C CA . TYR A 1 86 ? -17.912 1.223 34.685 1.00 69.31 86 TYR A CA 1
ATOM 688 C C . TYR A 1 86 ? -17.514 0.621 36.031 1.00 69.31 86 TYR A C 1
ATOM 690 O O . TYR A 1 86 ? -18.305 -0.105 36.631 1.00 69.31 86 TYR A O 1
ATOM 698 N N . ASP A 1 87 ? -16.327 0.969 36.530 1.00 77.56 87 ASP A N 1
ATOM 699 C CA . ASP A 1 87 ? -15.848 0.504 37.833 1.00 77.56 87 ASP A CA 1
ATOM 700 C C . ASP A 1 87 ? -16.751 1.006 38.972 1.00 77.56 87 ASP A C 1
ATOM 702 O O . ASP A 1 87 ? -17.043 0.255 39.900 1.00 77.56 87 ASP A O 1
ATOM 706 N N . GLN A 1 88 ? -17.259 2.241 38.880 1.00 78.25 88 GLN A N 1
ATOM 707 C CA . GLN A 1 88 ? -18.200 2.815 39.851 1.00 78.25 88 GLN A CA 1
ATOM 708 C C . GLN A 1 88 ? -19.552 2.088 39.871 1.00 78.25 88 GLN A C 1
ATOM 710 O O . GLN A 1 88 ? -20.031 1.723 40.942 1.00 78.25 88 GLN A O 1
ATOM 715 N N . LEU A 1 89 ? -20.130 1.799 38.702 1.00 70.88 89 LEU A N 1
ATOM 716 C CA . LEU A 1 89 ? -21.380 1.034 38.595 1.00 70.88 89 LEU A CA 1
ATOM 717 C C . LEU A 1 89 ? -21.249 -0.384 39.163 1.00 70.88 89 LEU A C 1
ATOM 719 O O . LEU A 1 89 ? -22.174 -0.894 39.790 1.00 70.88 89 LEU A O 1
ATOM 723 N N . ILE A 1 90 ? -20.093 -1.025 38.969 1.00 74.00 90 ILE A N 1
ATOM 724 C CA . ILE A 1 90 ? -19.825 -2.352 39.536 1.00 74.00 90 ILE A CA 1
ATOM 725 C C . ILE A 1 90 ? -19.782 -2.289 41.069 1.00 74.00 90 ILE A C 1
ATOM 727 O O . ILE A 1 90 ? -20.241 -3.221 41.723 1.00 74.00 90 ILE A O 1
ATOM 731 N N . GLN A 1 91 ? -19.262 -1.211 41.656 1.00 72.69 91 GLN A N 1
ATOM 732 C CA . GLN A 1 91 ? -19.243 -1.037 43.112 1.00 72.69 91 GLN A CA 1
ATOM 733 C C . GLN A 1 91 ? -20.645 -0.771 43.682 1.00 72.69 91 GLN A C 1
ATOM 735 O O . GLN A 1 91 ? -20.990 -1.334 44.718 1.00 72.69 91 GLN A O 1
ATOM 740 N N . GLU A 1 92 ? -21.476 0.016 42.992 1.00 72.50 92 GLU A N 1
ATOM 741 C CA . GLU A 1 92 ? -22.857 0.303 43.415 1.00 72.50 92 GLU A CA 1
ATOM 742 C C . GLU A 1 92 ? -23.780 -0.921 43.353 1.00 72.50 92 GLU A C 1
ATOM 744 O O . GLU A 1 92 ? -24.633 -1.079 44.215 1.00 72.50 92 GLU A O 1
ATOM 749 N N . VAL A 1 93 ? -23.608 -1.807 42.366 1.00 73.12 93 VAL A N 1
ATOM 750 C CA . VAL A 1 93 ? -24.414 -3.041 42.241 1.00 73.12 93 VAL A CA 1
ATOM 751 C C . VAL A 1 93 ? -24.012 -4.110 43.266 1.00 73.12 93 VAL A C 1
ATOM 753 O O . VAL A 1 93 ? -24.817 -4.976 43.600 1.00 73.12 93 VAL A O 1
ATOM 756 N N . ASN A 1 94 ? -22.768 -4.066 43.748 1.00 64.75 94 ASN A N 1
ATOM 757 C CA . ASN A 1 94 ? -22.242 -5.005 44.742 1.00 64.75 94 ASN A CA 1
ATOM 758 C C . ASN A 1 94 ? -22.340 -4.485 46.192 1.00 64.75 94 ASN A C 1
ATOM 760 O O . ASN A 1 94 ? -21.862 -5.171 47.099 1.00 64.75 94 ASN A O 1
ATOM 764 N N . SER A 1 95 ? -22.925 -3.298 46.400 1.00 53.97 95 SER A N 1
ATOM 765 C CA . SER A 1 95 ? -23.233 -2.707 47.714 1.00 53.97 95 SER A CA 1
ATOM 766 C C . SER A 1 95 ? -24.688 -2.965 48.099 1.00 53.97 95 SER A C 1
ATOM 768 O O . SER A 1 95 ? -24.939 -3.163 49.308 1.00 53.97 95 SER A O 1
#

Sequence (95 aa):
MIANHERNYGKNHRTYDIGHYIKLLEAKPRAIFNAAPVRQYVPKDVLQMYASKHGGQKLLLAYLKESNGLKETPDITVIPTQLNLYDQLIQEVNS

Organism: NCBI:txid2173034